Protein AF-A0A2W6ACW9-F1 (afdb_monomer)

Radius of gyration: 21.24 Å; Cα contacts (8 Å, |Δi|>4): 55; chains: 1; bounding box: 38×32×62 Å

pLDDT: mean 92.75, std 3.15, range [73.5, 97.5]

Mean predicted aligned error: 4.9 Å

Sequence (98 aa):
MREVWWYAAFLAIGSTPIALVLTYFTGSECSIEAYYSLSQIGAQSLAGVFNAICDTREITPLFFGFAIGAKVGCGLVAELGTMRVNEEIDALEVMGIP

Organism: NCBI:txid3127015

Nearest PDB structures (foldseek):
  8fef-assembly1_J  TM=8.212E-01  e=8.314E-04  Mycolicibacterium smegmatis MC2 155
  8btk-assembly1_TC  TM=2.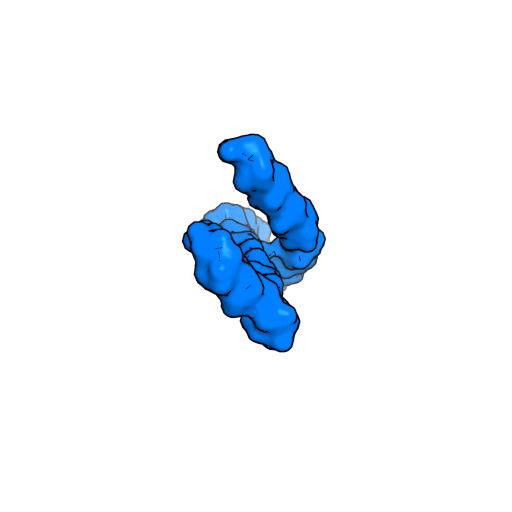582E-01  e=5.699E+00  Canis lupus familiaris

Secondary structure (DSSP, 8-state):
-HHHHHHHHHHHHHHHHHHHHHHHHHHHHHHHHHHHHHHHTT-GGGHHHHHHHHIIIIIHHHHHHHHHHHHHHHHHHHHHHHHHHTTHHHHHHHTT--

Foldseek 3Di:
DVVVVVVVVVLCVVLVVQLVVQLVVQLVVLLVVLQVVCVVVVNNVCSVVSSVCCSPPPRNVPSSVVSSCVSSVVVVVVVVVVCVVVCVVVVCVVVVHD

InterPro domains:
  IPR030802 ABC transporter permease MalE [PF02405] (8-97)
  IPR030802 ABC transporter permease MalE [PTHR30188] (10-97)

Structure (mmCIF, N/CA/C/O backbone):
data_AF-A0A2W6ACW9-F1
#
_entry.id   AF-A0A2W6ACW9-F1
#
loop_
_atom_site.group_PDB
_atom_site.id
_atom_site.type_symbol
_atom_site.label_atom_id
_atom_site.label_alt_id
_atom_site.label_comp_id
_atom_site.label_asym_id
_atom_site.label_entity_id
_atom_site.label_seq_id
_atom_site.pdbx_PDB_ins_code
_atom_site.Cartn_x
_atom_site.Cartn_y
_atom_site.Cartn_z
_atom_site.occupancy
_atom_site.B_iso_or_equiv
_atom_site.auth_seq_id
_atom_site.auth_comp_id
_atom_site.auth_asym_id
_atom_site.auth_atom_id
_atom_site.pdbx_PDB_model_num
ATOM 1 N N . MET A 1 1 ? 5.542 20.319 -17.820 1.00 78.00 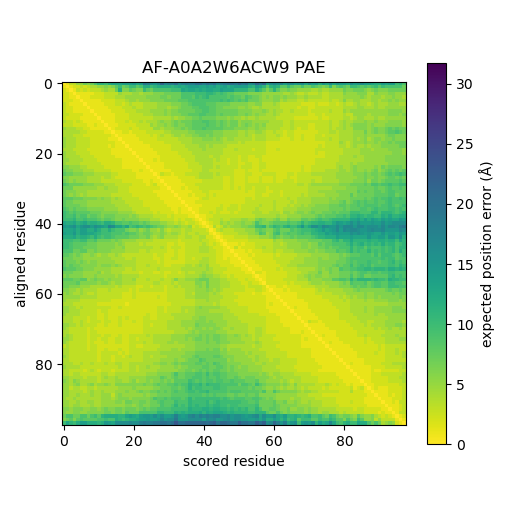1 MET A N 1
ATOM 2 C CA . MET A 1 1 ? 4.820 20.232 -16.525 1.00 78.00 1 MET A CA 1
ATOM 3 C C . MET A 1 1 ? 3.431 19.617 -16.657 1.00 78.00 1 MET A C 1
ATOM 5 O O . MET A 1 1 ? 3.149 18.730 -15.872 1.00 78.00 1 MET A O 1
ATOM 9 N N . ARG A 1 2 ? 2.578 20.016 -17.617 1.00 91.00 2 ARG A N 1
ATOM 10 C CA . ARG A 1 2 ? 1.225 19.437 -17.775 1.00 91.00 2 ARG A CA 1
ATOM 11 C C . ARG A 1 2 ? 1.217 17.910 -17.955 1.00 91.00 2 ARG A C 1
ATOM 13 O O . ARG A 1 2 ? 0.432 17.250 -17.286 1.00 91.00 2 ARG A O 1
ATOM 20 N N . GLU A 1 3 ? 2.143 17.372 -18.751 1.00 92.19 3 GLU A N 1
ATOM 21 C CA . GLU A 1 3 ? 2.306 15.917 -18.951 1.00 92.19 3 GLU A CA 1
ATOM 22 C C . GLU A 1 3 ? 2.492 15.155 -17.623 1.00 92.19 3 GLU A C 1
ATOM 24 O O . GLU A 1 3 ? 1.859 14.131 -17.385 1.00 92.19 3 GLU A O 1
ATOM 29 N N . VAL A 1 4 ? 3.319 15.698 -16.721 1.00 92.56 4 VAL A N 1
ATOM 30 C CA . VAL A 1 4 ? 3.670 15.072 -15.435 1.00 92.56 4 VAL A CA 1
ATOM 31 C C . VAL A 1 4 ? 2.455 14.982 -14.516 1.00 92.56 4 VAL A C 1
ATOM 33 O O . VAL A 1 4 ? 2.204 13.939 -13.919 1.00 92.56 4 VAL A O 1
ATOM 36 N N . TRP A 1 5 ? 1.665 16.056 -14.433 1.00 91.75 5 TRP A N 1
ATOM 37 C CA . TRP A 1 5 ? 0.429 16.064 -13.646 1.00 91.75 5 TRP A CA 1
ATOM 38 C C . TRP A 1 5 ? -0.589 15.055 -14.172 1.00 91.75 5 TRP A C 1
ATOM 40 O O . TRP A 1 5 ? -1.308 14.438 -13.387 1.00 91.75 5 TRP A O 1
ATOM 50 N N . TRP A 1 6 ? -0.635 14.866 -15.491 1.00 94.31 6 TRP A N 1
ATOM 51 C CA . TRP A 1 6 ? -1.571 13.935 -16.103 1.00 94.31 6 TRP A CA 1
ATOM 52 C C . TRP A 1 6 ? -1.177 12.473 -15.886 1.00 94.31 6 TRP A C 1
ATOM 54 O O . TRP A 1 6 ? -2.012 11.673 -15.465 1.00 94.31 6 TRP A O 1
ATOM 64 N N . TYR A 1 7 ? 0.108 12.147 -16.041 1.00 93.44 7 TYR A N 1
ATOM 65 C CA . TYR A 1 7 ? 0.639 10.824 -15.704 1.00 93.44 7 TYR A CA 1
ATOM 66 C C . TYR A 1 7 ? 0.459 10.485 -14.222 1.00 93.44 7 TYR A C 1
ATOM 68 O O . TYR A 1 7 ? 0.010 9.389 -13.887 1.00 93.44 7 TYR A O 1
ATOM 76 N N . ALA A 1 8 ? 0.734 11.437 -13.326 1.00 92.12 8 ALA A N 1
ATOM 77 C CA . ALA A 1 8 ? 0.521 11.244 -11.894 1.00 92.12 8 ALA A CA 1
ATOM 78 C C . ALA A 1 8 ? -0.955 10.948 -11.568 1.00 92.12 8 ALA A C 1
ATOM 80 O O . ALA A 1 8 ? -1.244 10.034 -10.794 1.00 92.12 8 ALA A O 1
ATOM 81 N N . ALA A 1 9 ? -1.895 11.670 -12.191 1.00 93.19 9 ALA A N 1
ATOM 82 C CA . ALA A 1 9 ? -3.325 11.426 -12.020 1.00 93.19 9 ALA A CA 1
ATOM 83 C C . ALA A 1 9 ? -3.740 10.038 -12.533 1.00 93.19 9 ALA A C 1
ATOM 85 O O . ALA A 1 9 ? -4.476 9.326 -11.850 1.00 93.19 9 ALA A O 1
ATOM 86 N N . PHE A 1 10 ? -3.233 9.619 -13.695 1.00 93.25 10 PHE A N 1
ATOM 87 C CA . PHE A 1 10 ? -3.520 8.301 -14.262 1.00 93.25 10 PHE A CA 1
ATOM 88 C C . PHE A 1 10 ? -3.041 7.159 -13.349 1.00 93.25 10 PHE A C 1
ATOM 90 O O . PHE A 1 10 ? -3.813 6.249 -13.030 1.00 93.25 10 PHE A O 1
ATOM 97 N N . LEU A 1 11 ? -1.803 7.245 -12.850 1.00 93.75 11 LEU A N 1
ATOM 98 C CA . LEU A 1 11 ? -1.229 6.265 -11.920 1.00 93.75 11 LEU A CA 1
ATOM 99 C C . LEU A 1 11 ? -1.998 6.203 -10.590 1.00 93.75 11 LEU A C 1
ATOM 101 O O . LEU A 1 11 ? -2.228 5.111 -10.057 1.00 93.75 11 LEU A O 1
ATOM 105 N N . ALA A 1 12 ? -2.432 7.355 -10.067 1.00 90.06 12 ALA A N 1
ATOM 106 C CA . ALA A 1 12 ? -3.211 7.440 -8.834 1.00 90.06 12 ALA A CA 1
ATOM 107 C C . ALA A 1 12 ? -4.612 6.822 -8.989 1.00 90.06 12 ALA A C 1
ATOM 109 O O . ALA A 1 12 ? -5.009 5.968 -8.189 1.00 90.06 12 ALA A O 1
ATOM 110 N N . ILE A 1 13 ? -5.340 7.181 -10.050 1.00 93.38 13 ILE A N 1
ATOM 111 C CA . ILE A 1 13 ? -6.684 6.649 -10.329 1.00 93.38 13 ILE A CA 1
ATOM 112 C C . ILE A 1 13 ? -6.618 5.137 -10.543 1.00 93.38 13 ILE A C 1
ATOM 114 O O . ILE A 1 13 ? -7.371 4.387 -9.921 1.00 93.38 13 ILE A O 1
ATOM 118 N N . GLY A 1 14 ? -5.658 4.665 -11.343 1.00 91.75 14 GLY A N 1
ATOM 119 C CA . GLY A 1 14 ? -5.482 3.238 -11.588 1.00 91.75 14 GLY A CA 1
ATOM 120 C C . GLY A 1 14 ? -5.157 2.445 -10.320 1.00 91.75 14 GLY A C 1
ATOM 121 O O . GLY A 1 14 ? -5.431 1.246 -10.260 1.00 91.75 14 GLY A O 1
ATOM 122 N N . SER A 1 15 ? -4.545 3.063 -9.304 1.00 93.44 15 SER A N 1
ATOM 123 C CA . SER A 1 15 ? -4.118 2.399 -8.057 1.00 93.44 15 SER A CA 1
ATOM 124 C C . SER A 1 15 ? -5.124 2.493 -6.912 1.00 93.44 15 SER A C 1
ATOM 126 O O . SER A 1 15 ? -5.064 1.694 -5.980 1.00 93.44 15 SER A O 1
ATOM 128 N N . THR A 1 16 ? -6.104 3.387 -7.037 1.00 92.44 16 THR A N 1
ATOM 129 C CA . THR A 1 16 ? -7.209 3.566 -6.088 1.00 92.44 16 THR A CA 1
ATOM 130 C C . THR A 1 16 ? -7.969 2.271 -5.748 1.00 92.44 16 THR A C 1
ATOM 132 O O . THR A 1 16 ? -8.151 2.017 -4.559 1.00 92.44 16 THR A O 1
ATOM 135 N N . PRO A 1 17 ? -8.386 1.407 -6.702 1.00 93.62 17 PRO A N 1
ATOM 136 C CA . PRO A 1 17 ? -9.157 0.210 -6.352 1.00 93.62 17 PRO A CA 1
ATOM 137 C C . PRO A 1 17 ? -8.352 -0.788 -5.513 1.00 93.62 17 PRO A C 1
ATOM 139 O O . PRO A 1 17 ? -8.889 -1.357 -4.568 1.00 93.62 17 PRO A O 1
ATOM 142 N N . ILE A 1 18 ? -7.055 -0.958 -5.803 1.00 94.25 18 ILE A N 1
ATOM 143 C CA . ILE A 1 18 ? -6.177 -1.822 -5.001 1.00 94.25 18 ILE A CA 1
ATOM 144 C C . ILE A 1 18 ? -6.040 -1.264 -3.583 1.00 94.25 18 ILE A C 1
ATOM 146 O O . ILE A 1 18 ? -6.148 -2.015 -2.618 1.00 94.25 18 ILE A O 1
ATOM 150 N N . ALA A 1 19 ? -5.835 0.051 -3.459 1.00 94.50 19 ALA A N 1
ATOM 151 C CA . ALA A 1 19 ? -5.631 0.696 -2.172 1.00 94.50 19 ALA A CA 1
ATOM 152 C C . ALA A 1 19 ? -6.883 0.595 -1.292 1.00 94.50 19 ALA A C 1
ATOM 154 O O . ALA A 1 19 ? -6.757 0.273 -0.118 1.00 94.50 19 ALA A O 1
ATOM 155 N N . LEU A 1 20 ? -8.075 0.796 -1.866 1.00 93.38 20 LEU A N 1
ATOM 156 C CA . LEU A 1 20 ? -9.351 0.683 -1.152 1.00 93.38 20 LEU A CA 1
ATOM 157 C C . LEU A 1 20 ? -9.630 -0.734 -0.653 1.00 93.38 20 LEU A C 1
ATOM 159 O O . LEU A 1 20 ? -10.045 -0.915 0.487 1.00 93.38 20 LEU A O 1
ATOM 163 N N . VAL A 1 21 ? -9.416 -1.739 -1.504 1.00 95.25 21 VAL A N 1
ATOM 164 C CA . VAL A 1 21 ? -9.640 -3.140 -1.124 1.00 95.25 21 VAL A CA 1
ATOM 165 C C . VAL A 1 21 ? -8.684 -3.536 -0.001 1.00 95.25 21 VAL A C 1
ATOM 167 O O . VAL A 1 21 ? -9.096 -4.134 0.990 1.00 95.25 21 VAL A O 1
ATOM 170 N N . LEU A 1 22 ? -7.415 -3.162 -0.135 1.00 95.06 22 LEU A N 1
ATOM 171 C CA . LEU A 1 22 ? -6.373 -3.528 0.809 1.00 95.06 22 LEU A CA 1
ATOM 172 C C . LEU A 1 22 ? -6.569 -2.847 2.172 1.00 95.06 22 LEU A C 1
ATOM 174 O O . LEU A 1 22 ? -6.509 -3.528 3.190 1.00 95.06 22 LEU A O 1
ATOM 178 N N . THR A 1 23 ? -6.894 -1.551 2.221 1.00 93.56 23 THR A N 1
ATOM 179 C CA . THR A 1 23 ? -7.183 -0.879 3.500 1.00 93.5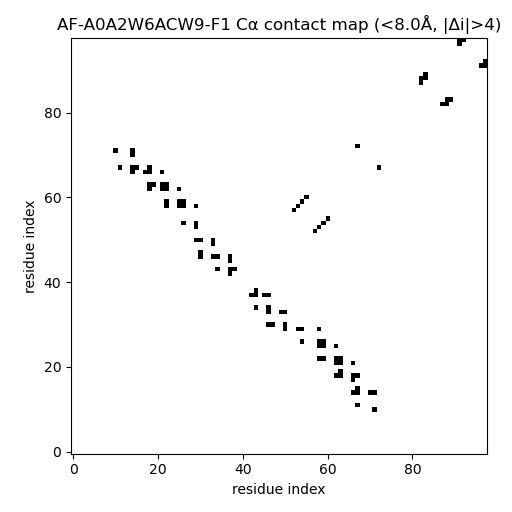6 23 THR A CA 1
ATOM 180 C C . THR A 1 23 ? -8.474 -1.370 4.151 1.00 93.56 23 THR A C 1
ATOM 182 O O . THR A 1 23 ? -8.525 -1.461 5.375 1.00 93.56 23 THR A O 1
ATOM 185 N N . TYR A 1 24 ? -9.495 -1.731 3.367 1.00 93.06 24 TYR A N 1
ATOM 186 C CA . TYR A 1 24 ? -10.741 -2.286 3.899 1.00 93.06 24 TYR A CA 1
ATOM 187 C C . TYR A 1 24 ? -10.513 -3.614 4.627 1.00 93.06 24 TYR A C 1
ATOM 189 O O . TYR A 1 24 ? -10.939 -3.770 5.772 1.00 93.06 24 TYR A O 1
ATOM 197 N N . PHE A 1 25 ? -9.809 -4.554 3.988 1.00 94.25 25 PHE A N 1
ATOM 198 C CA . PHE A 1 25 ? -9.532 -5.848 4.606 1.00 94.25 25 PHE A CA 1
ATOM 199 C C . PHE A 1 25 ? -8.631 -5.698 5.830 1.00 94.25 25 PHE A C 1
ATOM 201 O O . PHE A 1 25 ? -8.980 -6.205 6.893 1.00 94.25 25 PHE A O 1
ATOM 208 N N . THR A 1 26 ? -7.541 -4.932 5.745 1.00 93.00 26 THR A N 1
ATOM 209 C CA . THR A 1 26 ? -6.653 -4.771 6.902 1.00 93.00 26 THR A CA 1
ATOM 210 C C . THR A 1 26 ? -7.330 -4.065 8.085 1.00 93.00 26 THR A C 1
ATOM 212 O O . THR A 1 26 ? -7.095 -4.446 9.229 1.00 93.00 26 THR A O 1
ATOM 215 N N . GLY A 1 27 ? -8.206 -3.082 7.845 1.00 91.81 27 GLY A N 1
ATOM 216 C CA . GLY A 1 27 ? -8.976 -2.452 8.928 1.00 91.81 27 GLY A CA 1
ATOM 217 C C . GLY A 1 27 ? -9.973 -3.415 9.581 1.00 91.81 27 GLY A C 1
ATOM 218 O O . GLY A 1 27 ? -10.110 -3.466 10.805 1.00 91.81 27 GLY A O 1
ATOM 219 N N . SER A 1 28 ? -10.619 -4.270 8.777 1.00 92.88 28 SER A N 1
ATOM 220 C CA . SER A 1 28 ? -11.503 -5.312 9.314 1.00 92.88 28 SER A CA 1
ATOM 221 C C . SER A 1 28 ? -10.758 -6.326 10.192 1.00 92.88 28 SER A C 1
ATOM 223 O O . SER A 1 28 ? -11.289 -6.748 11.219 1.00 92.88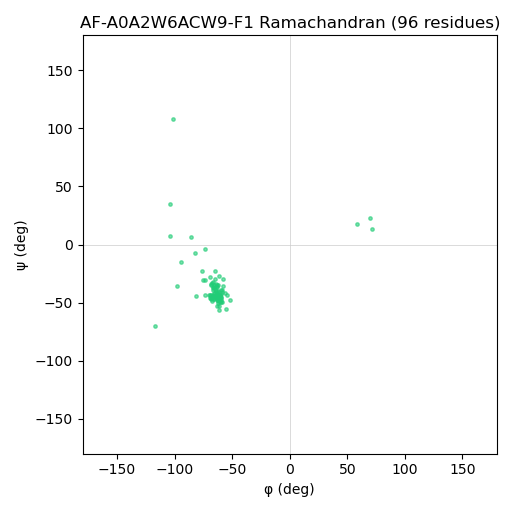 28 SER A O 1
ATOM 225 N N . GLU A 1 29 ? -9.503 -6.640 9.859 1.00 93.69 29 GLU A N 1
ATOM 226 C CA . GLU A 1 29 ? -8.645 -7.496 10.682 1.00 93.69 29 GLU A CA 1
ATOM 227 C C . GLU A 1 29 ? -8.298 -6.830 12.030 1.00 93.69 29 GLU A C 1
ATOM 229 O O . GLU A 1 29 ? -8.447 -7.488 13.063 1.00 93.69 29 GLU A O 1
ATOM 234 N N . CYS A 1 30 ? -7.950 -5.525 12.074 1.00 91.12 30 CYS A N 1
ATOM 235 C CA . CYS A 1 30 ? -7.705 -4.836 13.363 1.00 91.12 30 CYS A CA 1
ATOM 236 C C . CYS A 1 30 ? -8.949 -4.900 14.268 1.00 91.12 30 CYS A C 1
ATOM 238 O O . CYS A 1 30 ? -8.830 -5.154 15.469 1.00 91.12 30 CYS A O 1
ATOM 240 N N . SER A 1 31 ? -10.154 -4.764 13.703 1.00 91.69 31 SER A N 1
ATOM 241 C CA . SER A 1 31 ? -11.411 -4.874 14.461 1.00 91.69 31 SER A CA 1
ATOM 242 C C . SER A 1 31 ? -11.609 -6.255 15.094 1.00 91.69 31 SER A C 1
ATOM 244 O O . SER A 1 31 ? -11.997 -6.361 16.263 1.00 91.69 31 SER A O 1
ATOM 246 N N . ILE A 1 32 ? -11.360 -7.318 14.326 1.00 93.12 32 ILE A N 1
ATOM 247 C CA . ILE A 1 32 ? -11.538 -8.701 14.778 1.00 93.12 32 ILE A CA 1
ATOM 248 C C . ILE A 1 32 ? -10.513 -9.027 15.869 1.00 93.12 32 ILE A C 1
ATOM 250 O O . ILE A 1 32 ? -10.874 -9.539 16.934 1.00 93.12 32 ILE A O 1
ATOM 254 N N . GLU A 1 33 ? -9.250 -8.669 15.651 1.00 93.06 33 GLU A N 1
ATOM 255 C CA . GLU A 1 33 ? -8.171 -8.928 16.603 1.00 93.06 33 GLU A CA 1
ATOM 256 C C . GLU A 1 33 ? -8.337 -8.125 17.902 1.00 93.06 33 GLU A C 1
ATOM 258 O O . GLU A 1 33 ? -8.113 -8.650 18.999 1.00 93.06 33 GLU A O 1
ATOM 263 N N . ALA A 1 34 ? -8.830 -6.887 17.806 1.00 91.62 34 ALA A N 1
ATOM 264 C CA . ALA A 1 34 ? -9.186 -6.072 18.961 1.00 91.62 34 ALA A CA 1
ATOM 265 C C . ALA A 1 34 ? -10.284 -6.728 19.805 1.00 91.62 34 ALA A C 1
ATOM 267 O O . ALA A 1 34 ? -10.172 -6.776 21.032 1.00 91.62 34 ALA A O 1
ATOM 268 N N . TYR A 1 35 ? -11.328 -7.269 19.171 1.00 92.38 35 TYR A N 1
ATOM 269 C CA . TYR A 1 35 ? -12.395 -7.966 19.886 1.00 92.38 35 TYR A CA 1
ATOM 270 C C . TYR A 1 35 ? -11.870 -9.212 20.607 1.00 92.38 35 TYR A C 1
ATOM 272 O O . TYR A 1 35 ? -12.133 -9.387 21.801 1.00 92.38 35 TYR A O 1
ATOM 280 N N . TYR A 1 36 ? -11.082 -10.050 19.925 1.00 93.44 36 TYR A N 1
ATOM 281 C CA . TYR A 1 36 ? -10.487 -11.236 20.542 1.00 93.44 36 TYR A CA 1
ATOM 282 C C . TYR A 1 36 ? -9.572 -10.874 21.713 1.00 93.44 36 TYR A C 1
ATOM 284 O O . TYR A 1 36 ? -9.722 -11.444 22.794 1.00 93.44 36 TYR A O 1
ATOM 292 N N . SER A 1 37 ? -8.699 -9.883 21.547 1.00 91.75 37 SER A N 1
ATOM 293 C CA . SER A 1 37 ? -7.759 -9.448 22.586 1.00 91.75 37 SER A CA 1
ATOM 294 C C . SER A 1 37 ? -8.473 -8.884 23.817 1.00 91.75 37 SER A C 1
ATOM 296 O O . SER A 1 37 ? -8.167 -9.256 24.949 1.00 91.75 37 SER A O 1
ATOM 298 N N . LEU A 1 38 ? -9.483 -8.031 23.621 1.00 92.06 38 LEU A N 1
ATOM 299 C CA . LEU A 1 38 ? -10.224 -7.418 24.728 1.00 92.06 38 LEU A CA 1
ATOM 300 C C . LEU A 1 38 ? -11.220 -8.382 25.383 1.00 92.06 38 LEU A C 1
ATOM 302 O O . LEU A 1 38 ? -11.558 -8.210 26.557 1.00 92.06 38 LEU A O 1
ATOM 306 N N . SER A 1 39 ? -11.663 -9.422 24.672 1.00 92.50 39 SER A N 1
ATOM 307 C CA . SER A 1 39 ? -12.505 -10.473 25.252 1.00 92.50 39 SER A CA 1
ATOM 308 C C . SER A 1 39 ? -11.802 -11.283 26.339 1.00 92.50 39 SER A C 1
ATOM 310 O O . SER A 1 39 ? -12.452 -11.688 27.300 1.00 92.50 39 SER A O 1
ATOM 312 N N . GLN A 1 40 ? -10.478 -11.433 26.254 1.00 92.38 40 GLN A N 1
ATOM 313 C CA . GLN A 1 40 ? -9.687 -12.175 27.241 1.00 92.38 40 GLN A CA 1
ATOM 314 C C . GLN A 1 40 ? -9.606 -11.464 28.598 1.00 92.38 40 GLN A C 1
ATOM 316 O O . GLN A 1 40 ? -9.488 -12.110 29.635 1.00 92.38 40 GLN A O 1
ATOM 321 N N . ILE A 1 41 ? -9.705 -10.136 28.594 1.00 92.00 41 ILE A N 1
ATOM 322 C CA . ILE A 1 41 ? -9.645 -9.280 29.788 1.00 92.00 41 ILE A CA 1
ATOM 323 C C . ILE A 1 41 ? -11.026 -8.749 30.208 1.00 92.00 41 ILE A C 1
ATOM 325 O O . ILE A 1 41 ? -11.121 -7.905 31.095 1.00 92.00 41 ILE A O 1
ATOM 329 N N . GLY A 1 42 ? -12.106 -9.228 29.576 1.00 89.44 42 GLY A N 1
ATOM 330 C CA . GLY A 1 42 ? -13.484 -8.821 29.879 1.00 89.44 42 GLY A CA 1
ATOM 331 C C . GLY A 1 42 ? -13.853 -7.397 29.434 1.00 89.44 42 GLY A C 1
ATOM 332 O O . GLY A 1 42 ? -14.887 -6.878 29.844 1.00 89.44 42 GLY A O 1
ATOM 333 N N . ALA A 1 43 ? -13.038 -6.759 28.588 1.00 92.12 43 ALA A N 1
ATOM 334 C CA . ALA A 1 43 ? -13.176 -5.360 28.176 1.00 92.12 43 ALA A CA 1
ATOM 335 C C . ALA A 1 43 ? -13.746 -5.195 26.753 1.00 92.12 43 ALA A C 1
ATOM 337 O O . ALA A 1 43 ? -13.371 -4.278 26.027 1.00 92.12 43 ALA A O 1
ATOM 338 N N . GLN A 1 44 ? -14.655 -6.076 26.326 1.00 89.50 44 GLN A N 1
ATOM 339 C CA . GLN A 1 44 ? -15.143 -6.166 24.934 1.00 89.50 44 GLN A CA 1
ATOM 340 C C . GLN A 1 44 ? -15.778 -4.866 24.417 1.00 89.50 44 GLN A C 1
ATOM 342 O O . GLN A 1 44 ? -15.698 -4.565 23.228 1.00 89.50 44 GLN A O 1
ATOM 347 N N . SER A 1 45 ? -16.375 -4.064 25.304 1.00 89.06 45 SER A N 1
ATOM 348 C CA . SER A 1 45 ? -16.980 -2.772 24.956 1.00 89.06 45 SER A CA 1
ATOM 349 C C . SER A 1 45 ? -15.967 -1.736 24.455 1.00 89.06 45 SER A C 1
ATOM 351 O O . SER A 1 45 ? -16.344 -0.824 23.721 1.00 89.06 45 SER A O 1
ATOM 353 N N . LEU A 1 46 ? -14.683 -1.879 24.804 1.00 90.44 46 LEU A N 1
ATOM 354 C CA . LEU A 1 46 ? -13.616 -0.978 24.362 1.00 90.44 46 LEU A CA 1
ATOM 355 C C . LEU A 1 46 ? -13.082 -1.320 22.962 1.00 90.44 46 LEU A C 1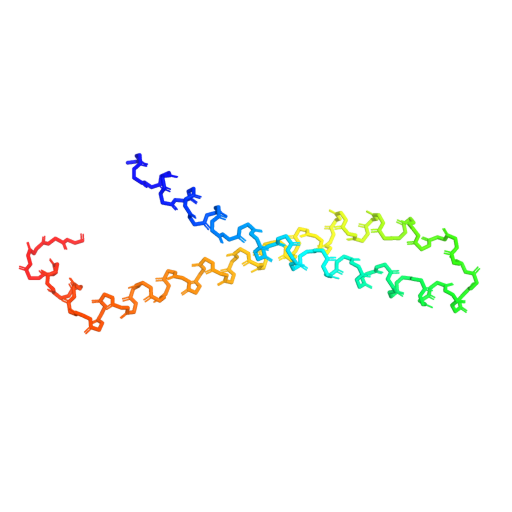
ATOM 357 O O . LEU A 1 46 ? -12.322 -0.527 22.408 1.00 90.44 46 LEU A O 1
ATOM 361 N N . ALA A 1 47 ? -13.497 -2.440 22.356 1.00 90.19 47 ALA A N 1
ATOM 362 C CA . ALA A 1 47 ? -12.997 -2.873 21.047 1.00 90.19 47 ALA A CA 1
ATOM 363 C C . ALA A 1 47 ? -13.268 -1.840 19.942 1.00 90.19 47 ALA A C 1
ATOM 365 O O . ALA A 1 47 ? -12.391 -1.565 19.129 1.00 90.19 47 ALA A O 1
ATOM 366 N N . GLY A 1 48 ? -14.436 -1.187 19.961 1.00 89.38 48 GLY A N 1
ATOM 367 C CA . GLY A 1 48 ? -14.753 -0.125 19.000 1.00 89.38 48 GLY A CA 1
ATOM 368 C C . GLY A 1 48 ? -13.885 1.128 19.169 1.00 89.38 48 GLY A C 1
ATOM 369 O O . GLY A 1 48 ? -13.466 1.727 18.181 1.00 89.38 48 GLY A O 1
ATOM 370 N N . VAL A 1 49 ? -13.569 1.504 20.415 1.00 91.06 49 VAL A N 1
ATOM 371 C CA . VAL A 1 49 ? -12.689 2.649 20.716 1.00 91.06 49 VAL A CA 1
ATOM 372 C C . VAL A 1 49 ? -11.261 2.349 20.276 1.00 91.06 49 VAL A C 1
ATOM 374 O O . VAL A 1 49 ? -10.617 3.193 19.657 1.00 91.06 49 VAL A O 1
ATOM 377 N N . PHE A 1 50 ? -10.785 1.135 20.556 1.00 90.56 50 PHE A N 1
ATOM 378 C CA . PHE A 1 50 ? -9.483 0.680 20.092 1.00 90.56 50 PHE A CA 1
ATOM 379 C C . PHE A 1 50 ? -9.405 0.706 18.565 1.00 90.56 50 PHE A C 1
ATOM 381 O O . PHE A 1 50 ? -8.471 1.293 18.026 1.00 90.56 50 PHE A O 1
ATOM 388 N N . ASN A 1 51 ? -10.412 0.163 17.873 1.00 91.75 51 ASN A N 1
ATOM 389 C CA . ASN A 1 51 ? -10.424 0.143 16.415 1.00 91.75 51 ASN A CA 1
ATOM 390 C C . ASN A 1 51 ? -10.380 1.553 15.814 1.00 91.75 51 ASN A C 1
ATOM 392 O O . ASN A 1 51 ? -9.584 1.822 14.923 1.00 91.75 51 ASN A O 1
ATOM 396 N N . ALA A 1 52 ? -11.178 2.484 16.347 1.00 91.56 52 ALA A N 1
ATOM 397 C CA . ALA A 1 52 ? -11.201 3.863 15.862 1.00 91.56 52 ALA A CA 1
ATOM 398 C C . ALA A 1 52 ? -9.823 4.545 15.941 1.00 91.56 52 ALA A C 1
ATOM 400 O O . ALA A 1 52 ? -9.470 5.330 15.061 1.00 91.56 52 ALA A O 1
ATOM 401 N N . ILE A 1 53 ? -9.034 4.241 16.974 1.00 91.00 53 ILE A N 1
ATOM 402 C CA . ILE A 1 53 ? -7.688 4.796 17.153 1.00 91.00 53 ILE A CA 1
ATOM 403 C C . ILE A 1 53 ? -6.660 4.029 16.305 1.00 91.00 53 ILE A C 1
ATOM 405 O O . ILE A 1 53 ? -5.837 4.667 15.651 1.00 91.00 53 ILE A O 1
ATOM 409 N N . CYS A 1 54 ? -6.729 2.693 16.294 1.00 90.31 54 CYS A N 1
ATOM 410 C CA . CYS A 1 54 ? -5.875 1.791 15.509 1.00 90.31 54 CYS A CA 1
ATOM 411 C C . CYS A 1 54 ? -5.935 2.135 14.015 1.00 90.31 54 CYS A C 1
ATOM 413 O O . CYS A 1 54 ? -4.913 2.430 13.391 1.00 90.31 54 CYS A O 1
ATOM 415 N N . ASP A 1 55 ? -7.145 2.163 13.452 1.00 93.06 55 ASP A N 1
ATOM 416 C CA . ASP A 1 55 ? -7.336 2.285 12.011 1.00 93.06 55 ASP A CA 1
ATOM 417 C C . ASP A 1 55 ? -6.968 3.664 11.488 1.00 93.06 55 ASP A C 1
ATOM 419 O O . ASP A 1 55 ? -6.319 3.774 10.448 1.00 93.06 55 ASP A O 1
ATOM 423 N N . THR A 1 56 ? -7.371 4.725 12.188 1.00 90.25 56 THR A N 1
ATOM 424 C CA . THR A 1 56 ? -7.187 6.096 11.693 1.00 90.25 56 THR A CA 1
ATOM 425 C C . THR A 1 56 ? -5.748 6.581 11.805 1.00 90.25 56 THR A C 1
ATOM 427 O O . THR A 1 56 ? -5.320 7.392 10.984 1.00 90.25 56 THR A O 1
ATOM 430 N N . ARG A 1 57 ? -4.997 6.102 12.806 1.00 91.19 57 ARG A N 1
ATOM 431 C CA . ARG A 1 57 ? -3.627 6.561 13.065 1.00 91.19 57 ARG A CA 1
ATOM 432 C C . ARG A 1 57 ? -2.562 5.651 12.479 1.00 91.19 57 ARG A C 1
ATOM 434 O O . ARG A 1 57 ? -1.541 6.166 12.039 1.00 91.19 57 ARG A O 1
ATOM 441 N N . GLU A 1 58 ? -2.796 4.343 12.476 1.00 91.38 58 GLU A N 1
ATOM 442 C CA . GLU A 1 58 ? -1.761 3.359 12.158 1.00 91.38 58 GLU A CA 1
ATOM 443 C C . GLU A 1 58 ? -2.124 2.576 10.892 1.00 91.38 58 GLU A C 1
ATOM 445 O O . GLU A 1 58 ? -1.519 2.792 9.844 1.00 91.38 58 GLU A O 1
ATOM 450 N N . ILE A 1 59 ? -3.140 1.705 10.951 1.00 91.81 59 ILE A N 1
ATOM 451 C CA . ILE A 1 59 ? -3.398 0.702 9.902 1.00 91.81 59 ILE A CA 1
ATOM 452 C C . ILE A 1 59 ? -3.703 1.364 8.554 1.00 91.81 59 ILE A C 1
ATOM 454 O O . ILE A 1 59 ? -3.023 1.100 7.563 1.00 91.81 59 ILE A O 1
ATOM 458 N N . THR A 1 60 ? -4.708 2.241 8.496 1.00 91.88 60 THR A N 1
ATOM 459 C CA . THR A 1 60 ? -5.178 2.811 7.226 1.00 91.88 60 THR A CA 1
ATOM 460 C C . THR A 1 60 ? -4.096 3.620 6.505 1.00 91.88 60 THR A C 1
ATOM 462 O O . THR A 1 60 ? -3.846 3.329 5.333 1.00 91.88 60 THR A O 1
ATOM 465 N N . PRO A 1 61 ? -3.422 4.609 7.134 1.00 92.75 61 PRO A N 1
ATOM 466 C CA . PRO A 1 61 ? -2.398 5.386 6.436 1.00 92.75 61 PRO A CA 1
ATOM 467 C C . PRO A 1 61 ? -1.184 4.537 6.038 1.00 92.75 61 PRO A C 1
ATOM 469 O O . PRO A 1 61 ? -0.642 4.728 4.945 1.00 92.75 61 PRO A O 1
ATOM 472 N N . LEU A 1 62 ? -0.782 3.575 6.874 1.00 94.06 62 LEU A N 1
ATOM 473 C CA . LEU A 1 62 ? 0.384 2.730 6.616 1.00 94.06 62 LEU A CA 1
ATOM 474 C C . LEU A 1 62 ? 0.144 1.790 5.429 1.00 94.06 62 LEU A C 1
ATOM 476 O O . LEU A 1 62 ? 0.955 1.730 4.501 1.00 94.06 62 LEU A O 1
ATOM 480 N N . PHE A 1 63 ? -1.007 1.118 5.405 1.00 94.50 63 PHE A N 1
ATOM 481 C CA . PHE A 1 63 ? -1.365 0.207 4.320 1.00 94.50 63 PHE A CA 1
ATOM 482 C C . PHE A 1 63 ? -1.757 0.937 3.032 1.00 94.50 63 PHE A C 1
ATOM 484 O O . PHE A 1 63 ? -1.469 0.440 1.942 1.00 94.50 63 PHE A O 1
ATOM 491 N N . PHE A 1 64 ? -2.328 2.141 3.122 1.00 93.62 64 PHE A N 1
ATOM 492 C CA . PHE A 1 64 ? -2.548 2.990 1.951 1.00 93.62 64 PHE A CA 1
ATOM 493 C C . PHE A 1 64 ? -1.219 3.372 1.283 1.00 93.62 64 PHE A C 1
ATOM 495 O O . PHE A 1 64 ? -1.059 3.196 0.074 1.00 93.62 64 PHE A O 1
ATOM 502 N N . GLY A 1 65 ? -0.239 3.835 2.069 1.00 93.12 65 GLY A N 1
ATOM 503 C CA . GLY A 1 65 ? 1.098 4.164 1.567 1.00 93.12 65 GLY A CA 1
ATOM 504 C C . GLY A 1 65 ? 1.804 2.957 0.949 1.00 93.12 65 GLY A C 1
ATOM 505 O O . GLY A 1 65 ? 2.347 3.053 -0.153 1.00 93.12 65 GLY A O 1
ATOM 506 N N . PHE A 1 66 ? 1.726 1.801 1.614 1.00 94.06 66 PHE A N 1
ATOM 507 C CA . PHE A 1 66 ? 2.254 0.540 1.096 1.00 94.06 66 PHE A CA 1
ATOM 508 C C . PHE A 1 66 ? 1.620 0.152 -0.248 1.00 94.06 66 PHE A C 1
ATOM 510 O O . PHE A 1 66 ? 2.340 -0.138 -1.202 1.00 94.06 66 PHE A O 1
ATOM 517 N N . ALA A 1 67 ? 0.288 0.185 -0.353 1.00 94.69 67 ALA A N 1
ATOM 518 C CA . ALA A 1 67 ? -0.427 -0.227 -1.559 1.00 94.69 67 ALA A CA 1
ATOM 519 C C . ALA A 1 67 ? -0.074 0.643 -2.773 1.00 94.69 67 ALA A C 1
ATOM 521 O O . ALA A 1 67 ? 0.183 0.122 -3.863 1.00 94.69 67 ALA A O 1
ATOM 522 N N . ILE A 1 68 ? -0.031 1.965 -2.585 1.00 93.75 68 ILE A N 1
ATOM 523 C CA . ILE A 1 68 ? 0.343 2.901 -3.649 1.00 93.75 68 ILE A CA 1
ATOM 524 C C . ILE A 1 68 ? 1.813 2.716 -4.033 1.00 93.75 68 ILE A C 1
ATOM 526 O O . ILE A 1 68 ? 2.113 2.595 -5.221 1.00 93.75 68 ILE A O 1
ATOM 530 N N . GLY A 1 69 ? 2.717 2.634 -3.052 1.00 93.88 69 GLY A N 1
ATOM 531 C CA . GLY A 1 69 ? 4.146 2.438 -3.297 1.00 93.88 69 GLY A CA 1
ATOM 532 C C . GLY A 1 69 ? 4.440 1.145 -4.058 1.00 93.88 69 GLY A C 1
ATOM 533 O O . GLY A 1 69 ? 5.157 1.171 -5.057 1.00 93.88 69 GLY A O 1
ATOM 534 N N . ALA A 1 70 ? 3.826 0.035 -3.644 1.00 93.69 70 ALA A N 1
ATOM 535 C CA . ALA A 1 70 ? 3.990 -1.259 -4.296 1.00 93.69 70 ALA A CA 1
ATOM 536 C C . ALA A 1 70 ? 3.476 -1.236 -5.742 1.00 93.69 70 ALA A C 1
ATOM 538 O O . ALA A 1 70 ? 4.206 -1.572 -6.672 1.00 93.69 70 ALA A O 1
ATOM 539 N N . LYS A 1 71 ? 2.232 -0.797 -5.961 1.00 94.06 71 LYS A N 1
ATOM 540 C CA . LYS A 1 71 ? 1.616 -0.850 -7.291 1.00 94.06 71 LYS A CA 1
ATOM 541 C C . LYS A 1 71 ? 2.253 0.124 -8.280 1.00 94.06 71 LYS A C 1
ATOM 543 O O . LYS A 1 71 ? 2.535 -0.264 -9.413 1.00 94.06 71 LYS A O 1
ATOM 548 N N . VAL A 1 72 ? 2.471 1.373 -7.868 1.00 94.94 72 VAL A N 1
ATOM 549 C CA . VAL A 1 72 ? 3.077 2.390 -8.739 1.00 94.94 72 VAL A CA 1
ATOM 550 C C . VAL A 1 72 ? 4.544 2.054 -8.998 1.00 94.94 72 VAL A C 1
ATOM 552 O O . VAL A 1 72 ? 4.972 2.092 -10.147 1.00 94.94 72 VAL A O 1
ATOM 555 N N . GLY A 1 73 ? 5.296 1.650 -7.969 1.00 93.94 73 GLY A N 1
ATOM 556 C CA . GLY A 1 73 ? 6.700 1.264 -8.112 1.00 93.94 73 GLY A CA 1
ATOM 557 C C . GLY A 1 73 ? 6.890 0.096 -9.080 1.00 93.94 73 GLY A C 1
ATOM 558 O O . GLY A 1 73 ? 7.677 0.200 -10.019 1.00 93.94 73 GLY A O 1
ATOM 559 N N . CYS A 1 74 ? 6.122 -0.987 -8.917 1.00 94.12 74 CYS A N 1
ATOM 560 C CA . CYS A 1 74 ? 6.174 -2.124 -9.838 1.00 94.12 74 CYS A CA 1
ATOM 561 C C . CYS A 1 74 ? 5.737 -1.752 -11.262 1.00 94.12 74 CYS A C 1
ATOM 563 O O . CYS A 1 74 ? 6.328 -2.251 -12.215 1.00 94.12 74 CYS A O 1
ATOM 565 N N . GLY A 1 75 ? 4.740 -0.872 -11.417 1.00 93.56 75 GLY A N 1
ATOM 566 C CA . GLY A 1 75 ? 4.294 -0.391 -12.728 1.00 93.56 75 GLY A CA 1
ATOM 567 C C . GLY A 1 75 ? 5.390 0.362 -13.484 1.00 93.56 75 GLY A C 1
ATOM 568 O O . GLY A 1 75 ? 5.670 0.033 -14.632 1.00 93.56 75 GLY A O 1
ATOM 569 N N . LEU A 1 76 ? 6.071 1.297 -12.817 1.00 94.69 76 LEU A N 1
ATOM 570 C CA . LEU A 1 76 ? 7.172 2.062 -13.416 1.00 94.69 76 LEU A CA 1
ATOM 571 C C . LEU A 1 76 ? 8.355 1.164 -13.802 1.00 94.69 76 LEU A C 1
ATOM 573 O O . LEU A 1 76 ? 8.929 1.314 -14.879 1.00 94.69 76 LEU A O 1
ATOM 577 N N . VAL A 1 77 ? 8.707 0.203 -12.940 1.00 96.19 77 VAL A N 1
ATOM 578 C CA . VAL A 1 77 ? 9.763 -0.777 -13.241 1.00 96.19 77 VAL A CA 1
ATOM 579 C C . VAL A 1 77 ? 9.372 -1.656 -14.430 1.00 96.19 77 VAL A C 1
ATOM 581 O O . VAL A 1 77 ? 10.219 -1.940 -15.274 1.00 96.19 77 VAL A O 1
ATOM 584 N N . ALA A 1 78 ? 8.105 -2.064 -14.529 1.00 96.19 78 ALA A N 1
ATOM 585 C CA . ALA A 1 78 ? 7.617 -2.845 -15.659 1.00 96.19 78 ALA A CA 1
ATOM 586 C C . ALA A 1 78 ? 7.681 -2.050 -16.973 1.00 96.19 78 ALA A C 1
ATO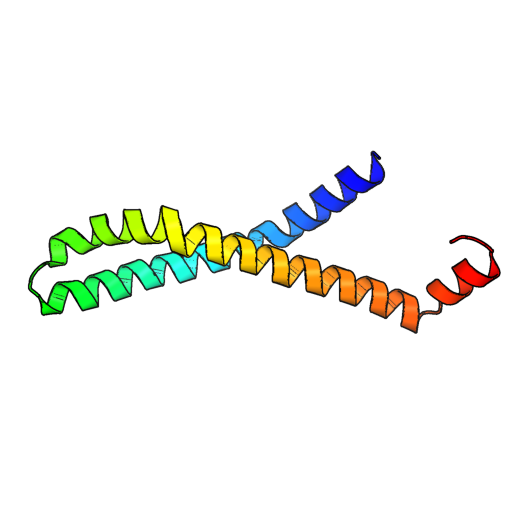M 588 O O . ALA A 1 78 ? 8.186 -2.579 -17.959 1.00 96.19 78 ALA A O 1
ATOM 589 N N . GLU A 1 79 ? 7.253 -0.784 -16.986 1.00 94.69 79 GLU A N 1
ATOM 590 C CA . GLU A 1 79 ? 7.332 0.081 -18.174 1.00 94.69 79 GLU A CA 1
ATOM 591 C C . GLU A 1 79 ? 8.784 0.268 -18.640 1.00 94.69 79 GLU A C 1
ATOM 593 O O . GLU A 1 79 ? 9.104 -0.011 -19.797 1.00 94.69 79 GLU A O 1
ATOM 598 N N . LEU A 1 80 ? 9.698 0.622 -17.729 1.00 95.19 80 LEU A N 1
ATOM 599 C CA . LEU A 1 80 ? 11.132 0.728 -18.035 1.00 95.19 80 LEU A CA 1
ATOM 600 C C . LEU A 1 80 ? 11.716 -0.598 -18.541 1.00 95.19 80 LEU A C 1
ATOM 602 O O . LEU A 1 80 ? 12.495 -0.615 -19.495 1.00 95.19 80 LEU A O 1
ATOM 606 N N . GLY A 1 81 ? 11.313 -1.717 -17.938 1.00 96.94 81 GLY A N 1
ATOM 607 C CA . GLY A 1 81 ? 11.711 -3.052 -18.375 1.00 96.94 81 GLY A CA 1
ATOM 608 C C . GLY A 1 81 ? 11.256 -3.358 -19.802 1.00 96.94 81 GLY A C 1
ATOM 609 O O . GLY A 1 81 ? 12.048 -3.862 -20.597 1.00 96.94 81 GLY A O 1
ATOM 610 N N . THR A 1 82 ? 10.017 -3.006 -20.157 1.00 97.50 82 THR A N 1
ATOM 611 C CA . THR A 1 82 ? 9.503 -3.200 -21.522 1.00 97.50 82 THR A CA 1
ATOM 612 C C . THR A 1 82 ? 10.234 -2.336 -22.544 1.00 97.50 82 THR A C 1
ATOM 614 O O . THR A 1 82 ? 10.619 -2.853 -23.590 1.00 97.50 82 THR A O 1
ATOM 617 N N . MET A 1 83 ? 10.533 -1.073 -22.218 1.00 97.38 83 MET A N 1
ATOM 618 C CA . MET A 1 83 ? 11.300 -0.190 -23.105 1.00 97.38 83 MET A CA 1
ATOM 619 C C . MET A 1 83 ? 12.727 -0.704 -23.331 1.00 97.38 83 MET A C 1
ATOM 621 O O . MET A 1 83 ? 13.268 -0.560 -24.425 1.00 97.38 83 MET A O 1
ATOM 625 N N . ARG A 1 84 ? 13.337 -1.346 -22.324 1.00 95.94 84 ARG A N 1
ATOM 626 C CA . ARG A 1 84 ? 14.653 -1.985 -22.478 1.00 95.94 84 ARG A CA 1
ATOM 627 C C . ARG A 1 84 ? 14.593 -3.202 -23.400 1.00 95.94 84 ARG A C 1
ATOM 629 O O . ARG A 1 84 ? 15.453 -3.345 -24.258 1.00 95.94 84 ARG A O 1
ATOM 636 N N . VAL A 1 85 ? 13.600 -4.077 -23.222 1.00 97.31 85 VAL A N 1
ATOM 637 C CA . VAL A 1 85 ? 13.447 -5.300 -24.037 1.00 97.31 85 VAL A CA 1
ATOM 638 C C . VAL A 1 85 ? 13.098 -4.974 -25.492 1.00 97.31 85 VAL A C 1
ATOM 640 O O . VAL A 1 85 ? 13.535 -5.687 -26.389 1.00 97.31 85 VAL A O 1
ATOM 643 N N . ASN A 1 86 ? 12.355 -3.891 -25.725 1.00 97.12 86 ASN A N 1
ATOM 644 C CA . ASN A 1 86 ? 11.992 -3.419 -27.063 1.00 97.12 86 ASN A CA 1
ATOM 645 C C . ASN A 1 86 ? 13.049 -2.501 -27.708 1.00 97.12 86 ASN A C 1
ATOM 647 O O . ASN A 1 86 ? 12.781 -1.935 -28.763 1.00 97.12 86 ASN A O 1
ATOM 651 N N . GLU A 1 87 ? 14.221 -2.327 -27.085 1.00 95.56 87 GLU A N 1
ATOM 652 C CA . GLU A 1 87 ? 15.308 -1.447 -27.556 1.00 95.56 87 GLU A CA 1
ATOM 653 C C . GLU A 1 87 ? 14.911 0.037 -27.727 1.00 95.56 87 GLU A C 1
ATOM 655 O O . GLU A 1 87 ? 15.633 0.819 -28.343 1.00 95.56 87 GLU A O 1
ATOM 660 N N . GLU A 1 88 ? 13.798 0.477 -27.131 1.00 95.62 88 GLU A N 1
ATOM 661 C CA . GLU A 1 88 ? 13.335 1.871 -27.203 1.00 95.62 88 GLU A CA 1
ATOM 662 C C . GLU A 1 88 ? 14.308 2.826 -26.495 1.00 95.62 88 GLU A C 1
ATOM 664 O O . GLU A 1 88 ? 14.535 3.944 -26.956 1.00 95.62 88 GLU A O 1
ATOM 669 N N . ILE A 1 89 ? 14.934 2.364 -25.406 1.00 92.69 89 ILE A N 1
ATOM 670 C CA . ILE A 1 89 ? 15.957 3.130 -24.678 1.00 92.69 89 ILE A CA 1
ATOM 671 C C . ILE A 1 89 ? 17.203 3.337 -25.553 1.00 92.69 89 ILE A C 1
ATOM 673 O O . ILE A 1 89 ? 17.704 4.455 -25.644 1.00 92.69 89 ILE A O 1
ATOM 677 N N . ASP A 1 90 ? 17.665 2.290 -26.245 1.00 93.06 90 ASP A N 1
ATOM 678 C CA . ASP A 1 90 ? 18.835 2.384 -27.132 1.00 93.06 90 ASP A CA 1
ATOM 679 C C . ASP A 1 90 ? 18.523 3.260 -28.357 1.00 93.06 90 ASP A C 1
ATOM 681 O O . ASP A 1 90 ? 19.368 4.031 -28.815 1.00 93.06 90 ASP A O 1
ATOM 685 N N . ALA A 1 91 ? 17.286 3.205 -28.862 1.00 94.69 91 ALA A N 1
ATOM 686 C CA . ALA A 1 91 ? 16.838 4.067 -29.949 1.00 94.69 91 ALA A CA 1
ATOM 687 C C . ALA A 1 91 ? 16.889 5.556 -29.567 1.00 94.69 91 ALA A C 1
ATOM 689 O O . ALA A 1 91 ? 17.353 6.375 -30.364 1.00 94.69 91 ALA A O 1
ATOM 690 N N . LEU A 1 92 ? 16.449 5.917 -28.355 1.00 94.06 92 LEU A N 1
ATOM 691 C CA . LEU A 1 92 ? 16.534 7.294 -27.850 1.00 94.06 92 LEU A CA 1
ATOM 692 C C . LEU A 1 92 ? 17.990 7.767 -27.725 1.00 94.06 92 LEU A C 1
ATOM 694 O O . LEU A 1 92 ? 18.305 8.885 -28.146 1.00 94.06 92 LEU A O 1
ATOM 698 N N . GLU A 1 93 ? 18.887 6.897 -27.252 1.00 93.69 93 GLU A N 1
ATOM 699 C CA . GLU A 1 93 ? 20.316 7.197 -27.118 1.00 93.69 93 GLU A CA 1
ATOM 700 C C . GLU A 1 93 ? 20.980 7.471 -28.481 1.00 93.69 93 GLU A C 1
ATOM 702 O O . GLU A 1 93 ? 21.692 8.466 -28.635 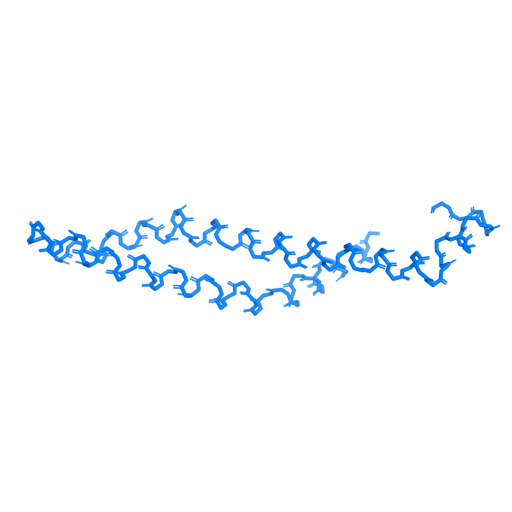1.00 93.69 93 GLU A O 1
ATOM 707 N N . VAL A 1 94 ? 20.679 6.669 -29.513 1.00 95.06 94 VAL A N 1
ATOM 708 C CA . VAL A 1 94 ? 21.187 6.888 -30.885 1.00 95.06 94 VAL A CA 1
ATOM 709 C C . VAL A 1 94 ? 20.619 8.165 -31.514 1.00 95.06 94 VAL A C 1
ATOM 711 O O . VAL A 1 94 ? 21.311 8.836 -32.283 1.00 95.06 94 VAL A O 1
ATOM 714 N N . MET A 1 95 ? 19.381 8.540 -31.176 1.00 95.19 95 MET A N 1
ATOM 715 C CA . MET A 1 95 ? 18.774 9.804 -31.614 1.00 95.19 95 MET A CA 1
ATOM 716 C C . MET A 1 95 ? 19.341 11.036 -30.885 1.00 95.19 95 MET A C 1
ATOM 718 O O . MET A 1 95 ? 18.991 12.163 -31.240 1.00 95.19 95 MET A O 1
ATOM 722 N N . GLY A 1 96 ? 20.229 10.849 -29.901 1.00 93.62 96 GLY A N 1
ATOM 723 C CA . GLY A 1 96 ? 20.820 11.933 -29.117 1.00 93.62 96 GLY A CA 1
ATOM 724 C C . GLY A 1 96 ? 19.822 12.616 -28.180 1.00 93.62 96 GLY A C 1
ATOM 725 O O . GLY A 1 96 ? 20.021 13.780 -27.829 1.00 93.62 96 GLY A O 1
ATOM 726 N N . ILE A 1 97 ? 18.741 11.918 -27.812 1.00 86.56 97 ILE A N 1
ATOM 727 C CA . ILE A 1 97 ? 17.707 12.411 -26.900 1.00 86.56 97 ILE A CA 1
ATOM 728 C C . ILE A 1 97 ? 17.970 11.786 -25.521 1.00 86.56 97 ILE A C 1
ATOM 730 O O . ILE A 1 97 ? 17.775 10.579 -25.377 1.00 86.56 97 ILE A O 1
ATOM 734 N N . PRO A 1 98 ? 18.444 12.573 -24.536 1.00 73.50 98 PRO A N 1
ATOM 735 C CA . PRO A 1 98 ? 18.646 12.097 -23.171 1.00 73.50 98 PRO A CA 1
ATOM 73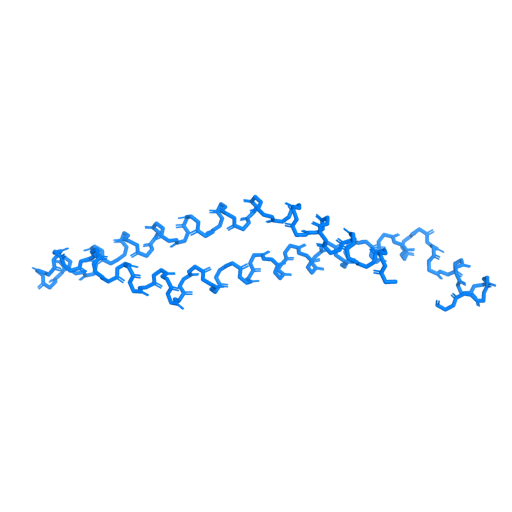6 C C . PRO A 1 98 ? 17.331 11.915 -22.401 1.00 73.50 98 PRO A C 1
ATOM 738 O O . PRO A 1 98 ? 16.333 12.600 -22.734 1.00 73.50 98 PRO A O 1
#

Solvent-accessible surface area (backbone atoms only — not comparable to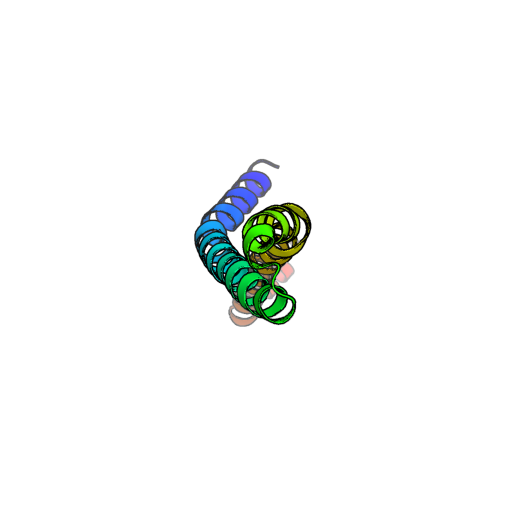 full-atom values): 5282 Å² total; per-residue (Å²): 111,71,67,58,57,51,53,52,50,52,56,50,62,73,40,44,65,61,25,53,54,51,30,52,53,54,44,54,48,50,41,54,53,35,36,57,59,27,49,77,73,74,43,49,85,49,22,65,61,50,33,61,53,44,31,72,71,46,52,38,58,52,44,35,52,47,42,46,51,51,55,53,50,53,49,54,53,49,53,54,50,49,34,56,76,69,43,49,57,59,51,34,56,75,71,71,50,132